Protein AF-A0A967QU53-F1 (afdb_monomer)

Sequence (59 aa):
MPGDKSLSHRALILAALARGTSEIAGLGPGRDISATARVLRGLGVTIAGERVFSAGVEG

Nearest PDB structures (foldseek):
  3rmt-assembly1_B  TM=8.299E-01  e=9.631E-04  Halalkalibacterium halodurans
  3ti2-assembly2_B  TM=8.922E-01  e=2.379E-03  Vibrio cholerae O1 biovar El Tor str. N16961
  3roi-assembly3_A  TM=8.874E-01  e=2.735E-03  Coxiella burnetii RSA 493
  4n3p-assembly3_A-2  TM=8.995E-01  e=1.026E-02  synthetic construct
  1eps-assembly1_A  TM=8.366E-01  e=9.568E-03  Escherichia coli

Solvent-accessible surface area (backbone atoms only — not comparable to full-atom values): 3429 Å² total; per-residue (Å²): 122,80,40,54,72,70,55,42,49,50,50,53,52,53,31,46,47,36,65,45,80,37,80,48,84,65,64,49,94,45,72,65,50,54,51,51,52,51,52,43,41,76,72,70,27,49,75,59,92,49,37,28,36,14,88,33,68,86,129

Secondary structure (DSSP, 8-state):
--S-HHHHHHHHHHHHHSEEEEE-TT----HHHHHHHHHHHHTT-EEETTEEEEE----

Mean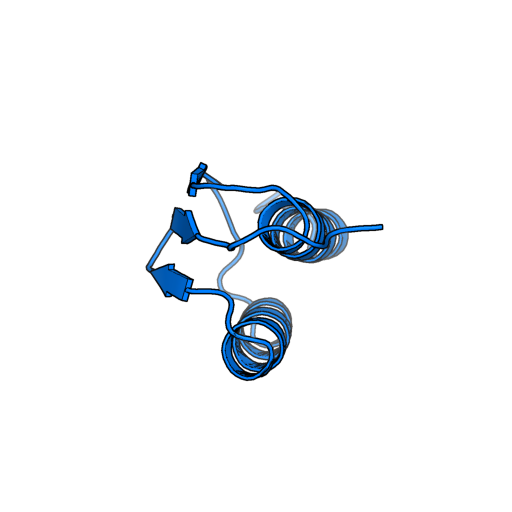 predicted aligned error: 4.53 Å

pLDDT: mean 87.53, std 12.57, range [43.69, 97.44]

Radius of gyration: 10.68 Å; Cα contacts (8 Å, |Δi|>4): 83; chains: 1; bounding box: 22×18×32 Å

Foldseek 3Di:
DQPDQVVLLVQLVVQQQDAAKDFAPRRDPDPVSVVSVVVSVVVVWDDDPRMIHYNHDDD

Structure (mmCIF, N/CA/C/O backbone):
data_AF-A0A967QU53-F1
#
_entry.id   AF-A0A967QU53-F1
#
loop_
_atom_site.group_PDB
_atom_site.id
_atom_site.type_symbol
_atom_site.label_atom_id
_atom_site.label_alt_id
_atom_site.label_comp_id
_atom_site.label_asym_id
_atom_site.label_entity_id
_atom_site.label_seq_id
_atom_site.pdbx_PDB_ins_code
_atom_site.Cartn_x
_atom_site.Cartn_y
_atom_site.Cartn_z
_atom_site.occupancy
_atom_site.B_iso_or_equiv
_atom_site.auth_seq_id
_atom_site.auth_comp_id
_atom_site.auth_asym_id
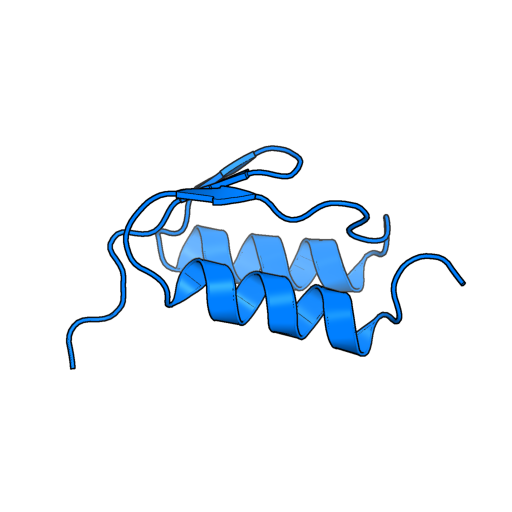_atom_site.auth_atom_id
_atom_site.pdbx_PDB_model_num
ATOM 1 N N . MET A 1 1 ? 14.835 10.654 -12.510 1.00 43.69 1 MET A N 1
ATOM 2 C CA . MET A 1 1 ? 14.867 9.198 -12.796 1.00 43.69 1 MET A CA 1
ATOM 3 C C . MET A 1 1 ? 13.583 8.598 -12.230 1.00 43.69 1 MET A C 1
ATOM 5 O O . MET A 1 1 ? 13.145 9.138 -11.217 1.00 43.69 1 MET A O 1
ATOM 9 N N . PRO A 1 2 ? 12.943 7.591 -12.863 1.00 46.94 2 PRO A N 1
ATOM 10 C CA . PRO A 1 2 ? 11.703 6.999 -12.345 1.00 46.94 2 PRO A CA 1
ATOM 11 C C . PRO A 1 2 ? 11.928 6.623 -10.880 1.00 46.94 2 PRO A C 1
ATOM 13 O O . PRO A 1 2 ? 12.986 6.069 -10.583 1.00 46.94 2 PRO A O 1
ATOM 16 N N . GLY A 1 3 ? 11.005 7.039 -10.005 1.00 54.53 3 GLY A N 1
ATOM 17 C CA . GLY A 1 3 ? 11.208 7.259 -8.569 1.00 54.53 3 GLY A CA 1
ATOM 18 C C . GLY A 1 3 ? 12.254 6.349 -7.937 1.00 54.53 3 GLY A C 1
ATOM 19 O O . GLY A 1 3 ? 12.097 5.128 -7.952 1.00 54.53 3 GLY A O 1
ATOM 20 N N . ASP A 1 4 ? 13.316 6.965 -7.403 1.00 67.94 4 ASP A N 1
ATOM 21 C CA . ASP A 1 4 ? 14.419 6.296 -6.714 1.00 67.94 4 ASP A CA 1
ATOM 22 C C . ASP A 1 4 ? 13.863 5.142 -5.871 1.00 67.94 4 ASP A C 1
ATOM 24 O O . ASP A 1 4 ? 12.951 5.333 -5.059 1.00 67.94 4 ASP A O 1
ATOM 28 N N . LYS A 1 5 ? 14.341 3.921 -6.129 1.00 66.44 5 LYS A N 1
ATOM 29 C CA . LYS A 1 5 ? 13.838 2.684 -5.514 1.00 66.44 5 LYS A CA 1
ATOM 30 C C . LYS A 1 5 ? 13.706 2.836 -3.993 1.00 66.44 5 LYS A C 1
ATOM 32 O O . LYS A 1 5 ? 12.738 2.353 -3.413 1.00 66.44 5 LYS A O 1
ATOM 37 N N . SER A 1 6 ? 14.612 3.578 -3.354 1.00 78.31 6 SER A N 1
ATOM 38 C CA . SER A 1 6 ? 14.551 3.868 -1.918 1.00 78.31 6 SER A CA 1
ATOM 39 C C . SER A 1 6 ? 13.334 4.714 -1.506 1.00 78.31 6 SER A C 1
ATOM 41 O O . SER A 1 6 ? 12.712 4.449 -0.473 1.00 78.31 6 SER A O 1
ATOM 43 N N . LEU A 1 7 ? 12.952 5.695 -2.324 1.00 84.69 7 LEU A N 1
ATOM 44 C CA . LEU A 1 7 ? 11.835 6.604 -2.080 1.00 84.69 7 LEU A CA 1
ATOM 45 C C . LEU A 1 7 ? 10.492 5.885 -2.224 1.00 84.69 7 LEU A C 1
ATOM 47 O O . LEU A 1 7 ? 9.617 6.054 -1.381 1.00 84.69 7 LEU A O 1
ATOM 51 N N . SER A 1 8 ? 10.361 5.014 -3.229 1.00 88.56 8 SER A N 1
ATOM 52 C CA . SER A 1 8 ? 9.138 4.227 -3.453 1.00 88.56 8 SER A CA 1
ATOM 53 C C . SER A 1 8 ? 8.830 3.281 -2.287 1.00 88.56 8 SER A C 1
ATOM 55 O O . SER A 1 8 ? 7.685 3.174 -1.849 1.00 88.56 8 SER A O 1
ATOM 57 N N . HIS A 1 9 ? 9.856 2.618 -1.741 1.00 91.19 9 HIS A N 1
ATOM 58 C CA . HIS A 1 9 ? 9.693 1.744 -0.575 1.00 91.19 9 HIS A CA 1
ATOM 59 C C . HIS A 1 9 ? 9.252 2.538 0.658 1.00 91.19 9 HIS A C 1
ATOM 61 O O . HIS A 1 9 ? 8.313 2.142 1.347 1.00 91.19 9 HIS A O 1
ATOM 67 N N . ARG A 1 10 ? 9.907 3.676 0.922 1.00 92.88 10 ARG A N 1
ATOM 68 C CA . ARG A 1 10 ? 9.565 4.546 2.055 1.00 92.88 10 ARG A CA 1
ATOM 69 C C . ARG A 1 10 ? 8.163 5.123 1.923 1.00 92.88 10 ARG A C 1
ATOM 71 O O . ARG A 1 10 ? 7.431 5.110 2.903 1.00 92.88 10 ARG A O 1
ATOM 78 N N . ALA A 1 11 ? 7.773 5.567 0.730 1.00 93.50 11 ALA A N 1
ATOM 79 C CA . ALA A 1 11 ? 6.433 6.082 0.475 1.00 93.50 11 ALA A CA 1
ATOM 80 C C . ALA A 1 11 ? 5.358 5.031 0.789 1.00 93.50 11 ALA A C 1
ATOM 82 O O . ALA A 1 11 ? 4.410 5.331 1.509 1.00 93.50 11 ALA A O 1
ATOM 83 N N . LEU A 1 12 ? 5.543 3.784 0.334 1.00 93.56 12 LEU A N 1
ATOM 84 C CA . LEU A 1 12 ? 4.628 2.681 0.648 1.00 93.56 12 LEU A CA 1
ATOM 85 C C . LEU A 1 12 ? 4.528 2.404 2.152 1.00 93.56 12 LEU A C 1
ATOM 87 O O . LEU A 1 12 ? 3.430 2.200 2.661 1.00 93.56 12 LEU A O 1
ATOM 91 N N . ILE A 1 13 ? 5.658 2.403 2.861 1.00 94.56 13 ILE A N 1
ATOM 92 C CA . ILE A 1 13 ? 5.680 2.171 4.310 1.00 94.56 13 ILE A CA 1
ATOM 93 C C . ILE A 1 13 ? 4.972 3.313 5.044 1.00 94.56 13 ILE A C 1
ATOM 95 O O . ILE A 1 13 ? 4.114 3.057 5.878 1.00 94.56 13 ILE A O 1
ATOM 99 N N . LEU A 1 14 ? 5.277 4.569 4.717 1.00 95.38 14 LEU A N 1
ATOM 100 C CA . LEU A 1 14 ? 4.649 5.728 5.356 1.00 95.38 14 LEU A CA 1
ATOM 101 C C . LEU A 1 14 ? 3.135 5.755 5.117 1.00 95.38 14 LEU A C 1
ATOM 103 O O . LEU A 1 14 ? 2.373 5.961 6.057 1.00 95.38 14 LEU A O 1
ATOM 107 N N . ALA A 1 15 ? 2.696 5.469 3.892 1.00 95.62 15 ALA A N 1
ATOM 108 C CA . ALA A 1 15 ? 1.280 5.368 3.556 1.00 95.62 15 ALA A CA 1
ATOM 109 C C . ALA A 1 15 ? 0.566 4.227 4.296 1.00 95.62 15 ALA A C 1
ATOM 111 O O . ALA A 1 15 ? -0.592 4.364 4.673 1.00 95.62 15 ALA A O 1
ATOM 112 N N . ALA A 1 16 ? 1.254 3.106 4.522 1.00 95.62 16 ALA A N 1
ATOM 113 C CA . ALA A 1 16 ? 0.732 1.994 5.309 1.00 95.62 16 ALA A CA 1
ATOM 114 C C . ALA A 1 16 ? 0.609 2.318 6.806 1.00 95.62 16 ALA A C 1
ATOM 116 O O . ALA A 1 16 ? -0.255 1.761 7.480 1.00 95.62 16 ALA A O 1
ATOM 117 N N . LEU A 1 17 ? 1.466 3.192 7.334 1.00 95.12 17 LEU A N 1
ATOM 118 C CA . LEU A 1 17 ? 1.410 3.633 8.729 1.00 95.12 17 LEU A CA 1
ATOM 119 C C . LEU A 1 17 ? 0.361 4.731 8.949 1.00 95.12 17 LEU A C 1
ATOM 121 O O . LEU A 1 17 ? -0.220 4.817 10.030 1.00 95.12 17 LEU A O 1
ATOM 125 N N . ALA A 1 18 ? 0.119 5.562 7.934 1.00 95.38 18 ALA A N 1
ATOM 126 C CA . ALA A 1 18 ? -0.895 6.604 7.968 1.00 95.38 18 ALA A CA 1
ATOM 127 C C . ALA A 1 18 ? -2.310 6.009 8.033 1.00 95.38 18 ALA A C 1
ATOM 129 O O . ALA A 1 18 ? -2.603 4.977 7.434 1.00 95.38 18 ALA A O 1
ATOM 130 N N . ARG A 1 19 ? -3.213 6.686 8.746 1.00 95.38 19 ARG A N 1
ATOM 131 C CA . ARG A 1 19 ? -4.631 6.319 8.781 1.00 95.38 19 ARG A CA 1
ATOM 132 C C . ARG A 1 19 ? -5.360 6.901 7.572 1.00 95.38 19 ARG A C 1
ATOM 134 O O . ARG A 1 19 ? -5.200 8.079 7.261 1.00 95.38 19 ARG A O 1
ATOM 141 N N . GLY A 1 20 ? -6.226 6.104 6.954 1.00 95.69 20 GLY A N 1
ATOM 142 C CA . GLY A 1 20 ? -7.048 6.516 5.819 1.00 95.69 20 GLY A CA 1
ATOM 143 C C . GLY A 1 20 ? -6.391 6.203 4.479 1.00 95.69 20 GLY A C 1
ATOM 144 O O . GLY A 1 20 ? -5.702 5.194 4.341 1.00 95.69 20 GLY A O 1
ATOM 145 N N . THR A 1 21 ? -6.655 7.042 3.475 1.00 97.00 21 THR A N 1
ATOM 146 C CA . THR A 1 21 ? -6.172 6.841 2.101 1.00 97.00 21 THR A CA 1
ATOM 147 C C . THR A 1 21 ? -4.993 7.760 1.805 1.00 97.00 21 THR A C 1
ATOM 149 O O . THR A 1 21 ? -5.077 8.965 2.019 1.00 97.00 21 THR A O 1
ATOM 152 N N . SER A 1 22 ? -3.923 7.189 1.264 1.00 96.81 22 SER A N 1
ATOM 153 C CA . SER A 1 22 ? -2.780 7.890 0.683 1.00 96.81 22 SER A CA 1
ATOM 154 C C . SER A 1 22 ? -2.739 7.666 -0.827 1.00 96.81 22 SER A C 1
ATOM 156 O O . SER A 1 22 ? -3.009 6.559 -1.300 1.00 96.81 22 SER A O 1
ATOM 158 N N . GLU A 1 23 ? -2.347 8.694 -1.576 1.00 95.38 23 GLU A N 1
ATOM 159 C CA . GLU A 1 23 ? -2.063 8.601 -3.010 1.00 95.38 23 GLU A CA 1
ATOM 160 C C . GLU A 1 23 ? -0.558 8.749 -3.243 1.00 95.38 23 GLU A C 1
ATOM 162 O O . GLU A 1 23 ? 0.071 9.687 -2.752 1.00 95.38 23 GLU A O 1
ATOM 167 N N . ILE A 1 24 ? 0.033 7.799 -3.966 1.00 91.06 24 ILE A N 1
ATOM 168 C CA . ILE A 1 24 ? 1.463 7.747 -4.261 1.00 91.06 24 ILE A CA 1
ATOM 169 C C . ILE A 1 24 ? 1.645 7.661 -5.773 1.00 91.06 24 ILE A C 1
ATOM 171 O O . ILE A 1 24 ? 1.531 6.589 -6.368 1.00 91.06 24 ILE A O 1
ATOM 175 N N . ALA A 1 25 ? 1.980 8.794 -6.381 1.00 88.25 25 ALA A N 1
ATOM 176 C CA . ALA A 1 25 ? 2.285 8.858 -7.800 1.00 88.25 25 ALA A CA 1
ATOM 177 C C . ALA A 1 25 ? 3.696 8.336 -8.105 1.00 88.25 25 ALA A C 1
ATOM 179 O O . ALA A 1 25 ? 4.642 8.550 -7.339 1.00 88.25 25 ALA A O 1
ATO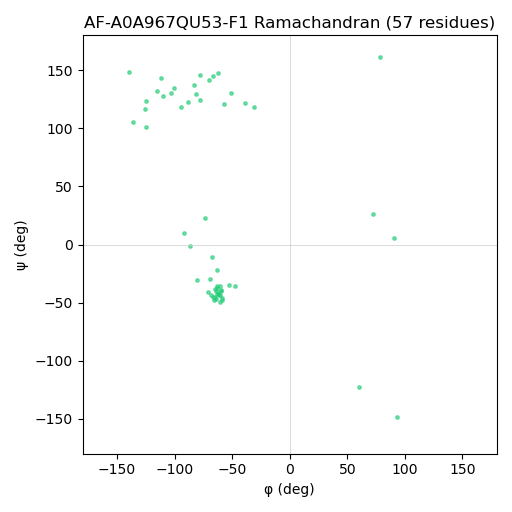M 180 N N . GLY A 1 26 ? 3.858 7.697 -9.264 1.00 84.06 26 GLY A N 1
ATOM 181 C CA . GLY A 1 26 ? 5.185 7.382 -9.802 1.00 84.06 26 GLY A CA 1
ATOM 182 C C . GLY A 1 26 ? 5.933 6.262 -9.070 1.00 84.06 26 GLY A C 1
ATOM 183 O O . GLY A 1 26 ? 7.167 6.223 -9.116 1.00 84.06 26 GLY A O 1
ATOM 184 N N . LEU A 1 27 ? 5.210 5.341 -8.419 1.00 80.88 27 LEU A N 1
ATOM 185 C CA . LEU A 1 27 ? 5.794 4.092 -7.927 1.00 80.88 27 LEU A CA 1
ATOM 186 C C . LEU A 1 27 ? 6.429 3.333 -9.099 1.00 80.88 27 LEU A C 1
ATOM 188 O O . LEU A 1 27 ? 5.768 2.998 -10.082 1.00 80.88 27 LEU A O 1
ATOM 192 N N . GLY A 1 28 ? 7.732 3.065 -9.004 1.00 72.12 28 GLY A N 1
ATOM 193 C CA . GLY A 1 28 ? 8.449 2.344 -10.052 1.00 72.12 28 GLY A CA 1
ATOM 194 C C . GLY A 1 28 ? 7.911 0.912 -10.242 1.00 72.12 28 GLY A C 1
ATOM 195 O O . GLY A 1 28 ? 7.546 0.261 -9.261 1.00 72.12 28 GLY A O 1
ATOM 196 N N . PRO A 1 29 ? 7.930 0.349 -11.466 1.00 70.19 29 PRO A N 1
ATOM 197 C CA . PRO A 1 29 ? 7.432 -1.005 -11.756 1.00 70.19 29 PRO A CA 1
ATOM 198 C C . PRO A 1 29 ? 8.362 -2.132 -11.248 1.00 70.19 29 PRO A C 1
ATOM 200 O O . PRO A 1 29 ? 8.357 -3.250 -11.760 1.00 70.19 29 PRO A O 1
ATOM 203 N N . GLY A 1 30 ? 9.210 -1.849 -10.258 1.00 79.44 30 GLY A N 1
ATOM 204 C CA . GLY A 1 30 ? 10.233 -2.769 -9.774 1.00 79.44 30 GLY A CA 1
ATOM 205 C C . GLY A 1 30 ? 9.651 -3.964 -9.016 1.00 79.44 30 GLY A C 1
ATOM 206 O O . GLY A 1 30 ? 8.731 -3.830 -8.202 1.00 79.44 30 GLY A O 1
ATOM 207 N N . ARG A 1 31 ? 10.257 -5.142 -9.215 1.00 79.56 31 ARG A N 1
ATOM 208 C CA . ARG A 1 31 ? 9.960 -6.362 -8.439 1.00 79.56 31 ARG A CA 1
ATOM 209 C C . ARG A 1 31 ? 10.046 -6.134 -6.928 1.00 79.56 31 ARG A C 1
ATOM 211 O O . ARG A 1 31 ? 9.255 -6.707 -6.185 1.00 79.56 31 ARG A O 1
ATOM 218 N N . ASP A 1 32 ? 10.968 -5.283 -6.492 1.00 86.06 32 ASP A N 1
ATOM 219 C CA . ASP A 1 32 ? 11.181 -4.979 -5.077 1.00 86.06 32 ASP A CA 1
ATOM 220 C C . ASP A 1 32 ? 10.006 -4.206 -4.467 1.00 86.06 32 ASP A C 1
ATOM 222 O O . ASP A 1 32 ? 9.516 -4.573 -3.402 1.00 86.06 32 ASP A O 1
ATOM 226 N N . ILE A 1 33 ? 9.478 -3.211 -5.188 1.00 88.06 33 ILE A N 1
ATOM 227 C CA . ILE A 1 33 ? 8.299 -2.435 -4.771 1.00 88.06 33 ILE A CA 1
ATOM 228 C C . ILE A 1 33 ? 7.078 -3.356 -4.697 1.00 88.06 33 ILE A C 1
ATOM 230 O O . ILE A 1 33 ? 6.305 -3.301 -3.741 1.00 88.06 33 ILE A O 1
ATOM 234 N N . SER A 1 34 ? 6.944 -4.275 -5.658 1.00 89.94 34 SER A N 1
ATOM 235 C CA . SER A 1 34 ? 5.888 -5.294 -5.638 1.00 89.94 34 SER A CA 1
ATOM 236 C C . SER A 1 34 ? 6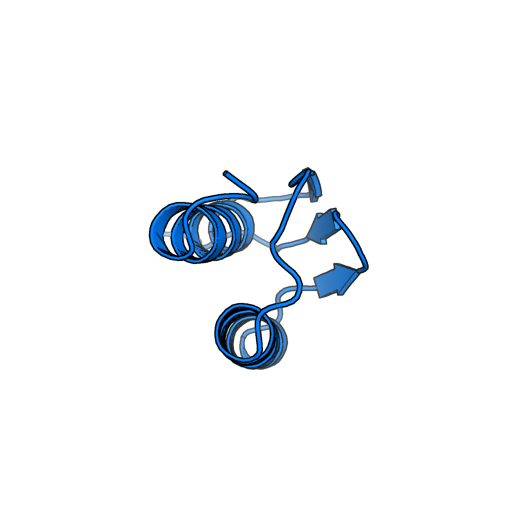.005 -6.239 -4.437 1.00 89.94 34 SER A C 1
ATOM 238 O O . SER A 1 34 ? 4.987 -6.623 -3.859 1.00 89.94 34 SER A O 1
ATOM 240 N N . ALA A 1 35 ? 7.226 -6.609 -4.037 1.00 92.69 35 ALA A N 1
ATOM 241 C CA . ALA A 1 35 ? 7.460 -7.424 -2.848 1.00 92.69 35 ALA A CA 1
ATOM 242 C C . ALA A 1 35 ? 7.074 -6.668 -1.569 1.00 92.69 35 ALA A C 1
ATOM 244 O O . ALA A 1 35 ? 6.341 -7.214 -0.745 1.00 92.69 35 ALA A O 1
ATOM 245 N N . THR A 1 36 ? 7.470 -5.397 -1.439 1.00 93.00 36 THR A N 1
ATOM 246 C CA . THR A 1 36 ? 7.048 -4.538 -0.322 1.00 93.00 36 THR A CA 1
ATOM 247 C C . THR A 1 36 ? 5.530 -4.403 -0.265 1.00 93.00 36 THR A C 1
ATOM 249 O O . THR A 1 36 ? 4.937 -4.652 0.781 1.00 93.00 36 THR A O 1
ATOM 252 N N . ALA A 1 37 ? 4.873 -4.115 -1.391 1.00 93.75 37 ALA A N 1
ATOM 253 C CA . ALA A 1 37 ? 3.417 -4.034 -1.448 1.00 93.75 37 ALA A CA 1
ATOM 254 C C . ALA A 1 37 ? 2.739 -5.360 -1.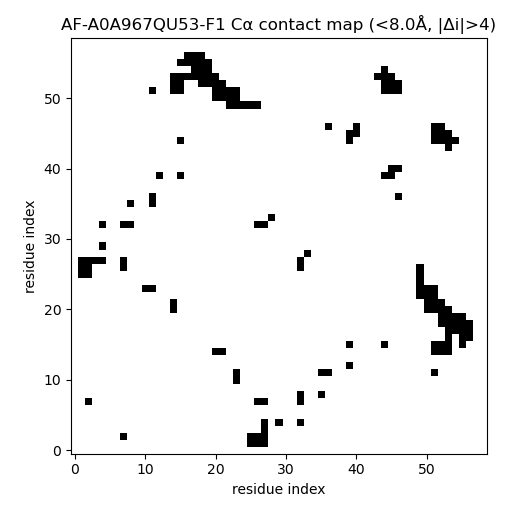059 1.00 93.75 37 ALA A C 1
ATOM 256 O O . ALA A 1 37 ? 1.692 -5.350 -0.419 1.00 93.75 37 ALA A O 1
ATOM 257 N N . ARG A 1 38 ? 3.314 -6.518 -1.414 1.00 95.44 38 ARG A N 1
ATOM 258 C CA . ARG A 1 38 ? 2.782 -7.826 -0.993 1.00 95.44 38 ARG A CA 1
ATOM 259 C C . ARG A 1 38 ? 2.862 -8.011 0.521 1.00 95.44 38 ARG A C 1
ATOM 261 O O . ARG A 1 38 ? 1.884 -8.458 1.109 1.00 95.44 38 ARG A O 1
ATOM 268 N N . VAL A 1 39 ? 3.993 -7.660 1.133 1.00 96.31 39 VAL A N 1
ATOM 269 C CA . VAL A 1 39 ? 4.156 -7.736 2.592 1.00 96.31 39 VAL A CA 1
ATOM 270 C C . VAL A 1 39 ? 3.136 -6.835 3.282 1.00 96.31 39 VAL A C 1
ATOM 272 O O . VAL A 1 39 ? 2.404 -7.308 4.141 1.00 96.31 39 VAL A O 1
ATOM 275 N N . LEU A 1 40 ? 3.014 -5.576 2.851 1.00 95.81 40 LEU A N 1
ATOM 276 C CA . LEU A 1 40 ? 2.054 -4.627 3.424 1.00 95.81 40 LEU A CA 1
ATOM 277 C C . LEU A 1 40 ? 0.602 -5.110 3.285 1.00 95.81 40 LEU A C 1
ATOM 279 O O . LEU A 1 40 ? -0.165 -5.008 4.238 1.00 95.81 40 LEU A O 1
ATOM 283 N N . ARG A 1 41 ? 0.235 -5.718 2.147 1.00 96.19 41 ARG A N 1
ATOM 284 C CA . ARG A 1 41 ? -1.079 -6.367 1.989 1.00 96.19 41 ARG A CA 1
ATOM 285 C C . ARG A 1 41 ? -1.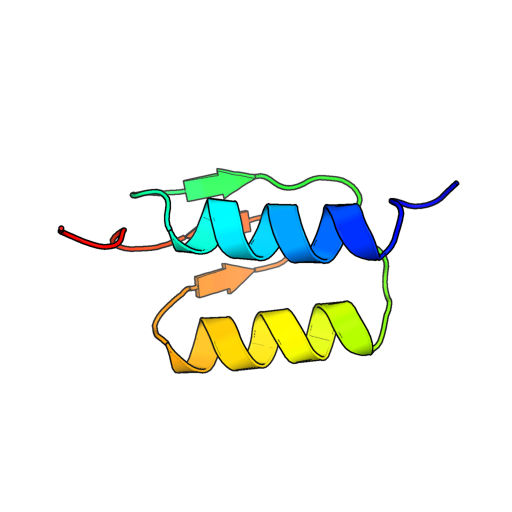306 -7.496 2.991 1.00 96.19 41 ARG A C 1
ATOM 287 O O . ARG A 1 41 ? -2.397 -7.602 3.538 1.00 96.19 41 ARG A O 1
ATOM 294 N N . GLY A 1 42 ? -0.280 -8.302 3.267 1.00 96.81 42 GLY A N 1
ATOM 295 C CA . GLY A 1 42 ? -0.332 -9.333 4.309 1.00 96.81 42 GLY A CA 1
ATOM 296 C C . GLY A 1 42 ? -0.516 -8.774 5.724 1.00 96.81 42 GLY A C 1
ATOM 297 O O . GLY A 1 42 ? -1.010 -9.482 6.592 1.00 96.81 42 GLY A O 1
ATOM 298 N N . LEU A 1 43 ? -0.173 -7.501 5.9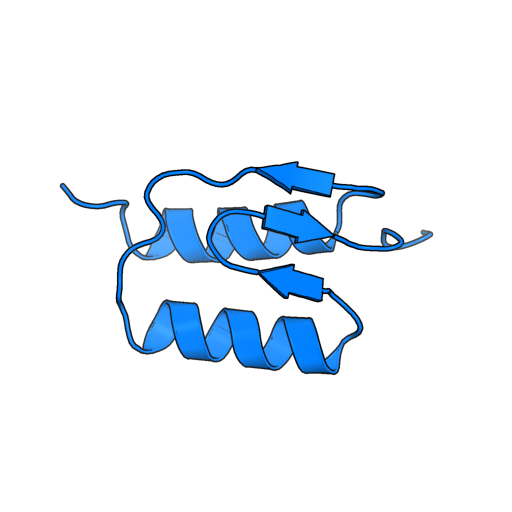41 1.00 94.94 43 LEU A N 1
ATOM 299 C CA . LEU A 1 43 ? -0.373 -6.774 7.198 1.00 94.94 43 LEU A CA 1
ATOM 300 C C . LEU A 1 43 ? -1.718 -6.022 7.257 1.00 94.94 43 LEU A C 1
ATOM 302 O O . LEU A 1 43 ? -1.932 -5.230 8.168 1.00 94.94 43 LEU A O 1
ATOM 306 N N . GLY A 1 44 ? -2.626 -6.247 6.299 1.00 95.69 44 GLY A N 1
ATOM 307 C CA . GLY A 1 44 ? -3.965 -5.642 6.287 1.00 95.69 44 GLY A CA 1
ATOM 308 C C . GLY A 1 44 ? -4.070 -4.306 5.544 1.00 95.69 44 GLY A C 1
ATOM 309 O O . GLY A 1 44 ? -5.135 -3.694 5.530 1.00 95.69 44 GLY A O 1
ATOM 310 N N . VAL A 1 45 ? -3.000 -3.856 4.884 1.00 97.25 45 VAL A N 1
ATOM 311 C CA . VAL A 1 45 ? -3.009 -2.628 4.075 1.00 97.25 45 VAL A CA 1
ATOM 312 C C . VAL A 1 45 ? -3.606 -2.913 2.697 1.00 97.25 45 VAL A C 1
ATOM 314 O O . VAL A 1 45 ? -3.166 -3.812 1.982 1.00 97.25 45 VAL A O 1
ATOM 317 N N . THR A 1 46 ? -4.573 -2.115 2.257 1.00 97.44 46 THR A N 1
ATOM 318 C CA . THR A 1 46 ? -5.139 -2.238 0.906 1.00 97.44 46 THR A CA 1
ATOM 319 C C . THR A 1 46 ? -4.336 -1.389 -0.074 1.00 97.44 46 THR A C 1
ATOM 321 O O . THR A 1 46 ? -4.221 -0.184 0.104 1.00 97.44 46 THR A O 1
ATOM 324 N N . ILE A 1 47 ? -3.786 -1.995 -1.130 1.00 94.88 47 ILE A N 1
ATOM 325 C CA . ILE A 1 47 ? -2.988 -1.287 -2.149 1.00 94.88 47 ILE A CA 1
ATOM 326 C C . ILE A 1 47 ? -3.564 -1.570 -3.537 1.00 94.88 47 ILE A C 1
ATOM 328 O O . ILE A 1 47 ? -3.515 -2.720 -3.994 1.00 94.88 47 ILE A O 1
ATOM 332 N N . ALA A 1 48 ? -4.051 -0.528 -4.214 1.00 91.81 48 ALA A N 1
ATOM 333 C CA . ALA A 1 48 ? -4.683 -0.588 -5.530 1.00 91.81 48 ALA A CA 1
ATOM 334 C C . ALA A 1 48 ? -4.172 0.544 -6.438 1.00 91.81 48 ALA A C 1
ATOM 336 O O . ALA A 1 48 ? -4.557 1.704 -6.288 1.00 91.81 48 ALA A O 1
ATOM 337 N N . GLY A 1 49 ? -3.311 0.197 -7.400 1.00 88.94 49 GLY A N 1
ATOM 338 C CA . GLY A 1 49 ? -2.636 1.181 -8.249 1.00 88.94 49 GLY A CA 1
ATOM 339 C C . GLY A 1 49 ? -1.782 2.131 -7.409 1.00 88.94 49 GLY A C 1
ATOM 340 O O . GLY A 1 49 ? -0.926 1.680 -6.651 1.00 88.94 49 GLY A O 1
ATOM 341 N N . GLU A 1 50 ? -2.058 3.426 -7.524 1.00 90.88 50 GLU A N 1
ATOM 342 C CA . GLU A 1 50 ? -1.391 4.496 -6.770 1.00 90.88 50 GLU A CA 1
ATOM 343 C C . GLU A 1 50 ? -2.039 4.771 -5.402 1.00 90.88 50 GLU A C 1
ATOM 345 O O . GLU A 1 50 ? -1.558 5.614 -4.652 1.00 90.88 50 GLU A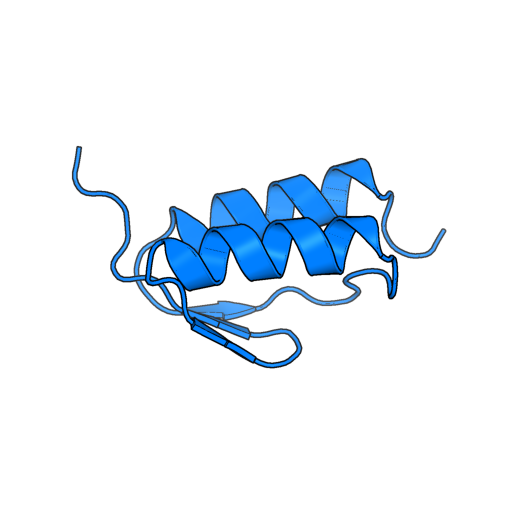 O 1
ATOM 350 N N . ARG A 1 51 ? -3.119 4.064 -5.041 1.00 94.88 51 ARG A N 1
ATOM 351 C CA . ARG A 1 51 ? -3.826 4.265 -3.769 1.00 94.88 51 ARG A CA 1
ATOM 352 C C . ARG A 1 51 ? -3.454 3.219 -2.733 1.00 94.88 51 ARG A C 1
ATOM 354 O O . ARG A 1 51 ? -3.459 2.017 -3.011 1.00 94.88 51 ARG A O 1
ATOM 361 N N . VAL A 1 52 ? -3.206 3.691 -1.518 1.0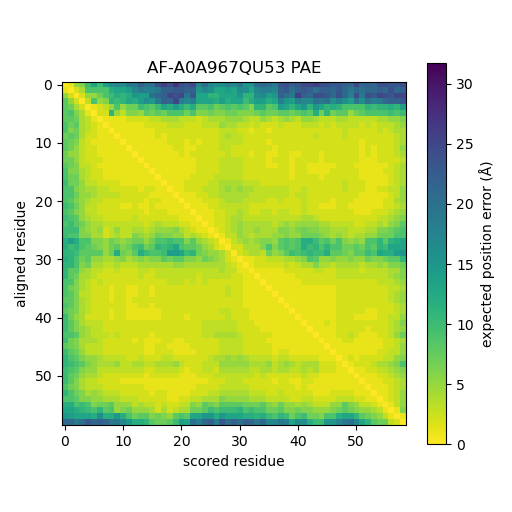0 96.62 52 VAL A N 1
ATOM 362 C CA . VAL A 1 52 ? -2.923 2.879 -0.336 1.00 96.62 52 VAL A CA 1
ATOM 363 C C . VAL A 1 52 ? -3.911 3.263 0.754 1.00 96.62 52 VAL A C 1
ATOM 365 O O . VAL A 1 52 ? -3.986 4.426 1.129 1.00 96.62 52 VAL A O 1
ATOM 368 N N . PHE A 1 53 ? -4.664 2.299 1.266 1.00 97.12 53 PHE A N 1
ATOM 369 C CA . PHE A 1 53 ? -5.560 2.480 2.399 1.00 97.12 53 PHE A CA 1
ATOM 370 C C . PHE A 1 53 ? -5.083 1.643 3.583 1.00 97.12 53 PHE A C 1
ATOM 372 O O . PHE A 1 53 ? -4.816 0.447 3.438 1.00 97.12 53 PHE A O 1
ATOM 379 N N . SER A 1 54 ? -5.013 2.265 4.755 1.00 96.50 54 SER A N 1
ATOM 380 C CA . SER A 1 54 ? -4.655 1.606 6.007 1.00 96.50 54 SER A CA 1
ATOM 381 C C . SER A 1 54 ? -5.520 2.112 7.158 1.00 96.50 54 SER A C 1
ATOM 383 O O . SER A 1 54 ? -5.921 3.278 7.201 1.00 96.50 54 SER A O 1
ATOM 385 N N . ALA A 1 55 ? -5.784 1.237 8.129 1.00 93.19 55 ALA A N 1
ATOM 386 C CA . ALA A 1 55 ? -6.403 1.627 9.393 1.00 93.19 55 ALA A CA 1
ATOM 387 C C . ALA A 1 55 ? -5.477 2.519 10.245 1.00 93.19 55 ALA A C 1
ATOM 389 O O . ALA A 1 55 ? -5.945 3.130 11.205 1.00 93.19 55 ALA A O 1
ATOM 390 N N . GLY A 1 56 ? -4.201 2.639 9.860 1.00 88.06 56 GLY A N 1
ATOM 391 C CA . GLY A 1 56 ? -3.144 3.270 10.638 1.00 88.06 56 GLY A CA 1
ATOM 392 C C . GLY A 1 56 ? -2.623 2.344 11.736 1.00 88.06 56 GLY A C 1
ATOM 393 O O . GLY A 1 56 ? -3.273 1.366 12.102 1.00 88.06 56 GLY A O 1
ATOM 394 N N . VAL A 1 57 ? -1.435 2.646 12.255 1.00 85.56 57 VAL A N 1
ATOM 395 C CA . VAL A 1 57 ? -0.910 1.970 13.449 1.00 85.56 57 VAL A CA 1
ATOM 396 C C . VAL A 1 57 ? -1.272 2.818 14.660 1.00 85.56 57 VAL A C 1
ATOM 398 O O . VAL A 1 57 ? -0.880 3.981 14.742 1.00 85.56 57 VAL A O 1
ATOM 401 N N . GLU A 1 58 ? -2.061 2.257 15.569 1.00 78.44 58 GLU A N 1
ATOM 402 C CA . GLU A 1 58 ? -2.300 2.864 16.878 1.00 78.44 58 GLU A CA 1
ATOM 403 C C . GLU A 1 58 ? -1.077 2.590 17.755 1.00 78.44 58 GLU A C 1
ATOM 405 O O . GLU A 1 58 ? -0.622 1.448 17.846 1.00 78.44 58 GLU A O 1
ATOM 410 N N . GLY A 1 59 ? -0.490 3.664 18.285 1.00 58.16 59 GLY A N 1
ATOM 411 C CA . GLY A 1 59 ? 0.638 3.612 19.217 1.00 58.16 59 GLY A CA 1
ATOM 412 C C . GLY A 1 59 ? 0.179 3.485 20.657 1.00 58.16 59 GLY A C 1
ATOM 413 O O . GLY A 1 59 ? -0.955 3.928 20.949 1.00 58.16 59 GLY A O 1
#